Protein AF-A0A7X5IWQ4-F1 (afdb_monomer_lite)

Sequence (99 aa):
TPTECARLQGFPDWWCDGLGTENPTEEEMAFWREVFETHRKIMGTSSKPKSDSQIRKWLKDPHSDSAEYRMWGNGCALPNVYFVLCGIVYYAQFPDFLL

Radius of gyration: 19.24 Å; chains: 1; bounding box: 39×31×56 Å

Foldseek 3Di:
DLLVLCVVLPHDSCPPPPQADQDDDVVVLVVQQVVQVVVCVVVVPDPDGDDSVRSNVCRRPVDDPVVSCVVSVPDHSPVVVVVVVVVVVVCVVPVVVVD

Structure (mmCIF, N/CA/C/O backbone):
data_AF-A0A7X5IWQ4-F1
#
_entry.id   AF-A0A7X5IWQ4-F1
#
loop_
_atom_site.group_PDB
_atom_site.id
_atom_site.type_symbol
_atom_site.label_atom_id
_atom_site.label_alt_id
_atom_site.label_comp_id
_atom_site.label_asym_id
_atom_site.label_entity_id
_atom_site.label_seq_id
_atom_site.pdbx_PDB_ins_code
_atom_site.Cartn_x
_atom_site.Cartn_y
_atom_site.Cartn_z
_atom_site.occupancy
_atom_site.B_iso_or_equiv
_atom_site.auth_seq_id
_atom_site.auth_comp_id
_atom_site.auth_asym_id
_atom_site.auth_atom_id
_atom_site.pdbx_PDB_model_num
ATOM 1 N N . THR A 1 1 ? 8.582 13.517 4.750 1.00 91.06 1 THR A N 1
ATOM 2 C CA . THR A 1 1 ? 7.251 12.962 5.080 1.00 91.06 1 THR A CA 1
ATOM 3 C C . THR A 1 1 ? 7.076 11.627 4.372 1.00 91.06 1 THR A C 1
ATOM 5 O O . THR A 1 1 ? 7.833 11.364 3.438 1.00 91.06 1 THR A O 1
ATOM 8 N N . PRO A 1 2 ? 6.117 10.769 4.764 1.00 93.00 2 PRO A N 1
ATOM 9 C CA . PRO A 1 2 ? 5.852 9.526 4.034 1.00 93.00 2 PRO A CA 1
ATOM 10 C C . PRO A 1 2 ? 5.522 9.761 2.551 1.00 93.00 2 PRO A C 1
ATOM 12 O O . PRO A 1 2 ? 6.006 9.030 1.692 1.00 93.00 2 PRO A O 1
ATOM 15 N N . THR A 1 3 ? 4.817 10.851 2.235 1.00 93.06 3 THR A N 1
ATOM 16 C CA . THR A 1 3 ? 4.546 11.297 0.857 1.00 93.06 3 THR A CA 1
ATOM 17 C C . THR A 1 3 ? 5.826 11.551 0.054 1.00 93.06 3 THR A C 1
ATOM 19 O O . THR A 1 3 ? 5.926 11.166 -1.106 1.00 93.06 3 THR A O 1
ATOM 22 N N . GLU A 1 4 ? 6.844 12.171 0.655 1.00 95.88 4 GLU A N 1
ATOM 23 C CA . GLU A 1 4 ? 8.135 12.383 -0.016 1.00 95.88 4 GLU A CA 1
ATOM 24 C C . GLU A 1 4 ? 8.870 11.058 -0.268 1.00 95.88 4 GLU A C 1
ATOM 26 O O . GLU A 1 4 ? 9.481 10.897 -1.323 1.00 95.88 4 GLU A O 1
ATOM 31 N N . CYS A 1 5 ? 8.768 10.083 0.646 1.00 95.62 5 CYS A N 1
ATOM 32 C CA . CYS A 1 5 ? 9.297 8.734 0.419 1.00 95.62 5 CYS A CA 1
ATOM 33 C C . CYS A 1 5 ? 8.597 8.039 -0.758 1.00 95.62 5 CYS A C 1
ATOM 35 O O . CYS A 1 5 ? 9.280 7.449 -1.594 1.00 95.62 5 CYS A O 1
ATOM 37 N N . ALA A 1 6 ? 7.268 8.149 -0.855 1.00 95.62 6 ALA A N 1
ATOM 38 C CA . ALA A 1 6 ? 6.486 7.611 -1.967 1.00 95.62 6 ALA A CA 1
ATOM 39 C C . ALA A 1 6 ? 6.945 8.199 -3.313 1.00 95.62 6 ALA A C 1
ATOM 41 O O . ALA A 1 6 ? 7.291 7.458 -4.235 1.00 95.62 6 ALA A O 1
ATOM 42 N N . ARG A 1 7 ? 7.051 9.534 -3.388 1.00 96.56 7 ARG A N 1
ATOM 43 C CA . ARG A 1 7 ? 7.529 10.258 -4.578 1.00 96.56 7 ARG A CA 1
ATOM 44 C C . ARG A 1 7 ? 8.942 9.845 -4.984 1.00 96.56 7 ARG A C 1
ATOM 46 O O . ARG A 1 7 ? 9.187 9.611 -6.163 1.00 96.56 7 ARG A O 1
ATOM 53 N N . LEU A 1 8 ? 9.865 9.713 -4.025 1.00 96.50 8 LEU A N 1
ATOM 54 C CA . LEU A 1 8 ? 11.234 9.249 -4.297 1.00 96.50 8 LEU A CA 1
ATOM 55 C C . LEU A 1 8 ? 11.265 7.824 -4.861 1.00 96.50 8 LEU A C 1
ATOM 57 O O . LEU A 1 8 ? 12.113 7.510 -5.692 1.00 96.50 8 LEU A O 1
ATOM 61 N N . GLN A 1 9 ? 10.335 6.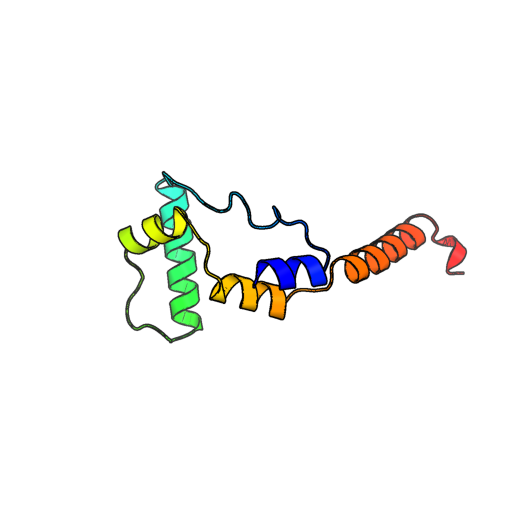969 -4.437 1.00 96.94 9 GLN A N 1
ATOM 62 C CA . GLN A 1 9 ? 10.175 5.619 -4.975 1.00 96.94 9 GLN A CA 1
ATOM 63 C C . GLN A 1 9 ? 9.359 5.578 -6.275 1.00 96.94 9 GLN A C 1
ATOM 65 O O . GLN A 1 9 ? 9.194 4.501 -6.842 1.00 96.94 9 GLN A O 1
ATOM 70 N N . GLY A 1 10 ? 8.894 6.724 -6.780 1.00 97.12 10 GLY A N 1
ATOM 71 C CA . GLY A 1 10 ? 8.166 6.856 -8.041 1.00 97.12 10 GLY A CA 1
ATOM 72 C C . GLY A 1 10 ? 6.663 6.596 -7.950 1.00 97.12 10 GLY A C 1
ATOM 73 O O . GLY A 1 10 ? 6.024 6.479 -8.992 1.00 97.12 10 GLY A O 1
ATOM 74 N N . PHE A 1 11 ? 6.090 6.506 -6.747 1.00 96.69 11 PHE A N 1
ATOM 75 C CA . PHE A 1 11 ? 4.645 6.356 -6.572 1.00 96.69 11 PHE A CA 1
ATOM 76 C C . PHE A 1 11 ? 3.916 7.700 -6.733 1.00 96.69 11 PHE A C 1
ATOM 78 O O . PHE A 1 11 ? 4.454 8.740 -6.340 1.00 96.69 11 PHE A O 1
ATOM 85 N N . PRO A 1 12 ? 2.693 7.700 -7.297 1.00 94.56 12 PRO A N 1
ATOM 86 C CA . PRO A 1 12 ? 1.862 8.895 -7.359 1.00 94.56 12 PRO A CA 1
ATOM 87 C C . PRO A 1 12 ? 1.355 9.295 -5.967 1.00 94.56 12 PRO A C 1
ATOM 89 O O . PRO A 1 12 ? 1.162 8.444 -5.102 1.00 94.56 12 PRO A O 1
ATOM 92 N N . ASP A 1 13 ? 1.069 10.584 -5.778 1.00 92.75 13 ASP A N 1
ATOM 93 C CA . ASP A 1 13 ? 0.596 11.121 -4.491 1.00 92.75 13 ASP A CA 1
ATOM 94 C C . ASP A 1 13 ? -0.691 10.451 -3.995 1.00 92.75 13 ASP A C 1
ATOM 96 O O . ASP A 1 13 ? -0.850 10.252 -2.797 1.00 92.75 13 ASP A O 1
ATOM 100 N N . TRP A 1 14 ? -1.567 10.054 -4.920 1.00 92.56 14 TRP A N 1
ATOM 101 C CA . TRP A 1 14 ? -2.849 9.419 -4.620 1.00 92.56 14 TRP A CA 1
ATOM 102 C C . TRP A 1 14 ? -2.755 7.911 -4.363 1.00 92.56 14 TRP A C 1
ATOM 104 O O . TRP A 1 14 ? -3.780 7.256 -4.200 1.00 92.56 14 TRP A O 1
ATOM 114 N N . TRP A 1 15 ? -1.553 7.320 -4.354 1.00 92.12 15 TRP A N 1
ATOM 115 C CA . TRP A 1 15 ? -1.392 5.864 -4.253 1.00 92.12 15 TRP A CA 1
ATOM 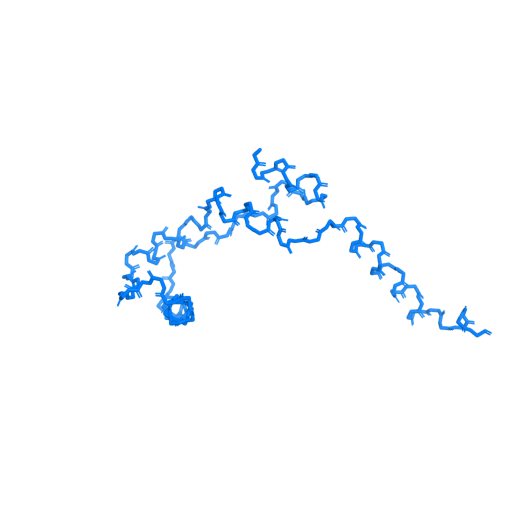116 C C . TRP A 1 15 ? -2.071 5.260 -3.020 1.00 92.12 15 TRP A C 1
ATOM 118 O O . TRP A 1 15 ? -2.629 4.167 -3.095 1.00 92.12 15 TRP A O 1
ATOM 128 N N . CYS A 1 16 ? -2.020 5.967 -1.893 1.00 90.56 16 CYS A N 1
ATOM 129 C CA . CYS A 1 16 ? -2.660 5.535 -0.658 1.00 90.56 16 CYS A CA 1
ATOM 130 C C . CYS A 1 16 ? -4.029 6.190 -0.436 1.00 90.56 16 CYS A C 1
ATOM 132 O O . CYS A 1 16 ? -4.583 6.037 0.642 1.00 90.56 16 CYS A O 1
ATOM 134 N N . ASP A 1 17 ? -4.589 6.920 -1.397 1.00 90.88 17 ASP A N 1
ATOM 135 C CA . ASP A 1 17 ? -5.883 7.569 -1.199 1.00 90.88 17 ASP A CA 1
ATOM 136 C C . ASP A 1 17 ? -7.027 6.546 -1.221 1.00 90.88 17 ASP A C 1
ATOM 138 O O . ASP A 1 17 ? -6.978 5.521 -1.901 1.00 90.88 17 ASP A O 1
ATOM 142 N N . GLY A 1 18 ? -8.105 6.841 -0.489 1.00 91.75 18 GLY A N 1
ATOM 143 C CA . GLY A 1 18 ? -9.341 6.055 -0.558 1.00 91.75 18 GLY A CA 1
ATOM 144 C C . GLY A 1 18 ? -9.277 4.676 0.107 1.00 91.75 18 GLY A C 1
ATOM 145 O O . GLY A 1 18 ? -10.127 3.836 -0.170 1.00 91.75 18 GLY A O 1
ATOM 146 N N . LEU A 1 19 ? -8.314 4.436 1.005 1.00 92.75 19 LEU A N 1
ATOM 147 C CA . LEU A 1 19 ? -8.222 3.179 1.762 1.00 92.75 19 LEU A CA 1
ATOM 148 C C . LEU A 1 19 ? -9.333 3.015 2.818 1.00 92.75 19 LEU A C 1
ATOM 150 O O . LEU A 1 19 ? -9.564 1.911 3.309 1.00 92.75 19 LEU A O 1
ATOM 154 N N . GLY A 1 20 ? -9.997 4.109 3.202 1.00 95.00 20 GLY A N 1
ATOM 155 C CA . GLY A 1 20 ? -11.008 4.120 4.257 1.00 95.00 20 GLY A CA 1
ATOM 156 C C . GLY A 1 20 ? -12.362 3.528 3.852 1.00 95.00 20 GLY A C 1
ATOM 157 O O . GLY A 1 20 ? -12.845 3.711 2.741 1.00 95.00 20 GLY A O 1
ATOM 158 N N . THR A 1 21 ? -13.016 2.860 4.800 1.00 96.19 21 THR A N 1
ATOM 159 C CA . THR A 1 21 ? -14.390 2.347 4.732 1.00 96.19 21 THR A CA 1
ATOM 160 C C . THR A 1 21 ? -15.200 2.946 5.885 1.00 96.19 21 THR A C 1
ATOM 162 O O . THR A 1 21 ? -15.021 2.568 7.043 1.00 96.19 21 THR A O 1
ATOM 165 N N . GLU A 1 22 ? -16.087 3.904 5.593 1.00 94.12 22 GLU A N 1
ATOM 166 C CA . GLU A 1 22 ? -16.822 4.638 6.639 1.00 94.12 22 GLU A CA 1
ATOM 167 C C . GLU A 1 22 ? -17.877 3.778 7.353 1.00 94.12 22 GLU A C 1
ATOM 169 O O . GLU A 1 22 ? -17.997 3.839 8.577 1.00 94.12 22 GLU A O 1
ATOM 174 N N . ASN A 1 23 ? -18.610 2.952 6.601 1.00 95.25 23 ASN A N 1
ATOM 175 C CA . ASN A 1 23 ? -19.691 2.110 7.114 1.00 95.25 23 ASN A CA 1
ATOM 176 C C . ASN A 1 23 ? -19.451 0.641 6.733 1.00 95.25 23 ASN A C 1
ATOM 178 O O . ASN A 1 23 ? -20.132 0.135 5.842 1.00 95.25 23 ASN A O 1
ATOM 182 N N . PRO A 1 24 ? -18.480 -0.042 7.371 1.00 96.62 24 PRO A N 1
ATOM 183 C CA . PRO A 1 24 ? -18.180 -1.426 7.040 1.00 96.62 24 PRO A CA 1
ATOM 184 C C . PRO A 1 24 ? -19.358 -2.332 7.406 1.00 96.62 24 PRO A C 1
ATOM 186 O O . PRO A 1 24 ? -19.936 -2.226 8.499 1.00 96.62 24 PRO A O 1
ATOM 189 N N . THR A 1 25 ? -19.679 -3.230 6.484 1.00 97.75 25 THR A N 1
ATOM 190 C CA . THR A 1 25 ? -20.633 -4.326 6.646 1.00 97.75 25 THR A CA 1
ATOM 191 C C . THR A 1 25 ? -20.181 -5.288 7.746 1.00 97.75 25 THR A C 1
ATOM 193 O O . THR A 1 25 ? -19.016 -5.315 8.151 1.00 97.75 25 THR A O 1
ATOM 196 N N . GLU A 1 26 ? -21.095 -6.125 8.240 1.00 97.56 26 GLU A N 1
ATOM 197 C CA . GLU A 1 26 ? -20.721 -7.148 9.226 1.00 97.56 26 GLU A CA 1
ATOM 198 C C . GLU A 1 26 ? -19.759 -8.201 8.657 1.00 97.56 26 GLU A C 1
ATOM 200 O O . GLU A 1 26 ? -18.929 -8.728 9.400 1.00 97.56 26 GLU A O 1
ATOM 205 N N . GLU A 1 27 ? -19.812 -8.458 7.349 1.00 97.88 27 GLU A N 1
ATOM 206 C CA . GLU A 1 27 ? -18.881 -9.349 6.648 1.00 97.88 27 GLU A CA 1
ATOM 207 C C . GLU A 1 27 ? -17.460 -8.766 6.635 1.00 97.88 27 GLU A C 1
ATOM 209 O O . GLU A 1 27 ? -16.510 -9.439 7.039 1.00 97.88 27 GLU A O 1
ATOM 214 N N . GLU A 1 28 ? -17.306 -7.484 6.288 1.00 97.19 28 GLU A N 1
ATOM 215 C CA . GLU A 1 28 ? -16.016 -6.783 6.364 1.00 97.19 28 GLU A CA 1
ATOM 216 C C . GLU A 1 28 ? -15.498 -6.718 7.806 1.00 97.19 28 GLU A C 1
ATOM 218 O O . GLU A 1 28 ? -14.312 -6.931 8.065 1.00 97.19 28 GLU A O 1
ATOM 223 N N . MET A 1 29 ? -16.385 -6.481 8.776 1.00 98.19 29 MET A N 1
ATOM 224 C CA . MET A 1 29 ? -16.021 -6.494 10.194 1.00 98.19 29 MET A CA 1
ATOM 225 C C . MET A 1 29 ? -15.558 -7.878 10.665 1.00 98.19 29 MET A C 1
ATOM 227 O O . MET A 1 29 ? -14.631 -7.969 11.474 1.00 98.19 29 MET A O 1
ATOM 231 N N . ALA A 1 30 ? -16.179 -8.960 10.188 1.00 98.12 30 ALA A N 1
ATOM 232 C CA . ALA A 1 30 ? -15.747 -10.325 10.476 1.00 98.12 30 ALA A CA 1
ATOM 233 C C . ALA A 1 30 ? -14.352 -10.605 9.896 1.00 98.12 30 ALA A C 1
ATOM 235 O O . ALA A 1 30 ? -13.480 -11.069 10.635 1.00 98.12 30 ALA A O 1
ATOM 236 N N . PHE A 1 31 ? -14.117 -10.225 8.637 1.00 98.25 31 PHE A N 1
ATOM 237 C CA . PHE A 1 31 ? -12.809 -10.335 7.991 1.00 98.25 31 PHE A CA 1
ATOM 238 C C . PHE A 1 31 ? -11.720 -9.596 8.783 1.00 98.25 31 PHE A C 1
ATOM 240 O O . PHE A 1 31 ? -10.706 -10.181 9.167 1.00 98.25 31 PHE A O 1
ATOM 247 N N . TRP A 1 32 ? -11.942 -8.322 9.119 1.00 97.75 32 TRP A N 1
ATOM 248 C CA . TRP A 1 32 ? -10.937 -7.530 9.831 1.00 97.75 32 TRP A CA 1
ATOM 249 C C . TRP A 1 32 ? -10.699 -7.996 11.270 1.00 97.75 32 TRP A C 1
ATOM 251 O O . TRP A 1 32 ? -9.566 -7.915 11.753 1.00 97.75 32 TRP A O 1
ATOM 261 N N . ARG A 1 33 ? -11.717 -8.537 11.955 1.00 97.88 33 ARG A N 1
ATOM 262 C CA . ARG A 1 33 ? -11.526 -9.204 13.254 1.00 97.88 33 ARG A CA 1
ATOM 263 C C . ARG A 1 33 ? -10.540 -10.362 13.145 1.00 97.88 33 ARG A C 1
ATOM 265 O O . ARG A 1 33 ? -9.624 -10.447 13.963 1.00 97.88 33 ARG A O 1
ATOM 272 N N . GLU A 1 34 ? -10.701 -11.217 12.140 1.00 98.12 34 GLU A N 1
ATOM 273 C CA . GLU A 1 34 ? -9.810 -12.356 11.915 1.00 98.12 34 GLU A CA 1
ATOM 274 C C . GLU A 1 34 ? -8.387 -11.908 11.564 1.00 98.12 34 GLU A C 1
ATOM 276 O O . GLU A 1 34 ? -7.422 -12.412 12.146 1.00 98.12 34 GLU A O 1
ATOM 281 N N . VAL A 1 35 ? -8.244 -10.917 10.679 1.00 97.44 35 VAL A N 1
ATOM 282 C CA . VAL A 1 35 ? -6.941 -10.354 10.290 1.00 97.44 35 VAL A CA 1
ATOM 283 C C . VAL A 1 35 ? -6.189 -9.819 11.511 1.00 97.44 35 VAL A C 1
ATOM 285 O O . VAL A 1 35 ? -5.032 -10.185 11.743 1.00 97.44 35 VAL A O 1
ATOM 288 N N . PHE A 1 36 ? -6.836 -8.988 12.336 1.00 96.75 36 PHE A N 1
ATOM 289 C CA . PHE A 1 36 ? -6.191 -8.419 13.520 1.00 96.75 36 PHE A CA 1
ATOM 290 C C . PHE A 1 36 ? -5.890 -9.465 14.593 1.00 96.75 36 PHE A C 1
ATOM 292 O O . PHE A 1 36 ? -4.854 -9.367 15.256 1.00 96.75 36 PHE A O 1
ATOM 299 N N . GLU A 1 37 ? -6.753 -10.464 14.767 1.00 97.12 37 GLU A N 1
ATOM 300 C CA . GLU A 1 37 ? -6.512 -11.548 15.718 1.00 97.12 37 GLU A CA 1
ATOM 301 C C . GLU A 1 37 ? -5.354 -12.449 15.271 1.00 97.12 37 GLU A C 1
ATOM 303 O O . GLU A 1 37 ? -4.499 -12.809 16.083 1.00 97.12 37 GLU A O 1
ATOM 308 N N . THR A 1 38 ? -5.268 -12.755 13.977 1.00 97.44 38 THR A N 1
ATOM 309 C CA . THR A 1 38 ? -4.153 -13.508 13.389 1.00 97.44 38 THR A CA 1
ATOM 310 C C . THR A 1 38 ? -2.840 -12.752 13.562 1.00 97.44 38 THR A C 1
ATOM 312 O O . THR A 1 38 ? -1.876 -13.300 14.099 1.00 97.44 38 THR A O 1
ATOM 315 N N . HIS A 1 39 ? -2.816 -11.462 13.213 1.00 94.94 39 HIS A N 1
ATOM 316 C CA . HIS A 1 39 ? -1.649 -10.608 13.426 1.00 94.94 39 HIS A CA 1
ATOM 317 C C . HIS A 1 39 ? -1.233 -10.563 14.904 1.00 94.94 39 HIS A C 1
ATOM 319 O O . HIS A 1 39 ? -0.052 -10.703 15.216 1.00 94.94 39 HIS A O 1
ATOM 325 N N . ARG A 1 40 ? -2.191 -10.428 15.834 1.00 95.75 40 ARG A N 1
ATOM 326 C CA . ARG A 1 40 ? -1.920 -10.419 17.280 1.00 95.75 40 ARG A CA 1
ATOM 327 C C . ARG A 1 40 ? -1.265 -11.717 17.751 1.00 95.75 40 ARG A C 1
ATOM 329 O O . ARG A 1 40 ? -0.299 -11.652 18.510 1.00 95.75 40 ARG A O 1
ATOM 336 N N . LYS A 1 41 ? -1.777 -12.873 17.314 1.00 95.81 41 LYS A N 1
ATOM 337 C CA . LYS A 1 41 ? -1.228 -14.193 17.667 1.00 95.81 41 LYS A CA 1
ATOM 338 C C . LYS A 1 41 ? 0.194 -14.385 17.137 1.00 95.81 41 LYS A C 1
ATOM 340 O O . LYS A 1 41 ? 1.020 -14.927 17.860 1.00 95.81 41 LYS A O 1
ATOM 345 N N . ILE A 1 42 ? 0.476 -13.923 15.917 1.00 96.31 42 ILE A N 1
ATOM 346 C CA . ILE A 1 42 ? 1.803 -14.036 15.290 1.00 96.31 42 ILE A CA 1
ATOM 347 C C . ILE A 1 42 ? 2.810 -13.095 15.954 1.00 96.31 42 ILE A C 1
ATOM 349 O O . ILE A 1 42 ? 3.905 -13.516 16.312 1.00 96.31 42 ILE A O 1
ATOM 353 N N . MET A 1 43 ? 2.449 -11.821 16.127 1.00 94.06 43 MET A N 1
ATOM 354 C CA . MET A 1 43 ? 3.370 -10.821 16.669 1.00 94.06 43 MET A CA 1
ATOM 355 C C . MET A 1 43 ? 3.589 -10.975 18.177 1.00 94.06 43 MET A C 1
ATOM 357 O O . MET A 1 43 ? 4.622 -10.550 18.686 1.00 94.06 43 MET A O 1
ATOM 361 N N . GLY A 1 44 ? 2.610 -11.518 18.909 1.00 91.31 44 GLY A N 1
ATOM 362 C CA . GLY A 1 44 ? 2.694 -11.726 20.359 1.00 91.31 44 GLY A CA 1
ATOM 363 C C . GLY A 1 44 ? 2.746 -10.436 21.191 1.00 91.31 44 GLY A C 1
ATOM 364 O O . GLY A 1 44 ? 2.989 -10.489 22.392 1.00 91.31 44 GLY A O 1
ATOM 365 N N . THR A 1 45 ? 2.514 -9.270 20.582 1.00 84.00 45 THR A N 1
ATOM 366 C CA . THR A 1 45 ? 2.714 -7.950 21.209 1.00 84.00 45 THR A CA 1
ATOM 367 C C . THR A 1 45 ? 1.531 -7.456 22.041 1.00 84.00 45 THR A C 1
ATOM 369 O O . THR A 1 45 ? 1.674 -6.491 22.788 1.00 84.00 45 THR A O 1
ATOM 372 N N . SER A 1 46 ? 0.356 -8.088 21.936 1.00 89.12 46 SER A N 1
ATOM 373 C CA . SER A 1 46 ? -0.836 -7.718 22.709 1.00 89.12 46 SER A CA 1
ATOM 374 C C . SER A 1 46 ? -1.534 -8.937 23.301 1.00 89.12 46 SER A C 1
ATOM 376 O O . SER A 1 46 ? -1.827 -9.921 22.615 1.00 89.12 46 SER A O 1
ATOM 378 N N . SER A 1 47 ? -1.894 -8.826 24.578 1.00 89.25 47 SER A N 1
ATOM 379 C CA . SER A 1 47 ? -2.647 -9.847 25.308 1.00 89.25 47 SER A CA 1
ATOM 380 C C . SER A 1 47 ? -4.141 -9.863 24.974 1.00 89.25 47 SER A C 1
ATOM 382 O O . SER A 1 47 ? -4.797 -10.869 25.232 1.00 89.25 47 SER A O 1
ATOM 384 N N . LYS A 1 48 ? -4.687 -8.788 24.385 1.00 94.75 48 LYS A N 1
ATOM 385 C CA . LYS A 1 48 ? -6.125 -8.652 24.100 1.00 94.75 48 LYS A CA 1
ATOM 386 C C . LYS A 1 48 ? -6.411 -8.378 22.618 1.00 94.75 48 LYS A C 1
ATOM 388 O O . LYS A 1 48 ? -5.650 -7.626 21.996 1.00 94.75 48 LYS A O 1
ATOM 393 N N . PRO A 1 49 ? -7.498 -8.951 22.063 1.00 95.06 49 PRO A N 1
ATOM 394 C CA . PRO A 1 49 ? -7.963 -8.632 20.716 1.00 95.06 49 PRO A CA 1
ATOM 395 C C . PRO A 1 49 ? -8.424 -7.172 20.626 1.00 95.06 49 PRO A C 1
ATOM 397 O O . PRO A 1 49 ? -8.798 -6.563 21.632 1.00 95.06 49 PRO A O 1
ATOM 400 N N . LYS A 1 50 ? -8.410 -6.613 19.412 1.00 96.44 50 LYS A N 1
ATOM 401 C CA . LYS A 1 50 ? -9.022 -5.304 19.149 1.00 96.44 50 LYS A CA 1
ATOM 402 C C . LYS A 1 50 ? -10.541 -5.402 19.289 1.00 96.44 50 LYS A C 1
ATOM 404 O O . LYS A 1 50 ? -11.138 -6.379 18.848 1.00 96.44 50 LYS A O 1
ATOM 409 N N . SER A 1 51 ? -11.159 -4.376 19.868 1.00 97.06 51 SER A N 1
ATOM 410 C CA . SER A 1 51 ? -12.618 -4.250 19.897 1.00 97.06 51 SER A CA 1
ATOM 411 C C . SER A 1 51 ? -13.168 -3.793 18.545 1.00 97.06 51 SER A C 1
ATOM 413 O O . SER A 1 51 ? -12.483 -3.113 17.779 1.00 97.06 51 SER A O 1
ATOM 415 N N . ASP A 1 52 ? -14.448 -4.059 18.294 1.00 96.94 52 ASP A N 1
ATOM 416 C CA . ASP A 1 52 ? -15.153 -3.584 17.097 1.00 96.94 52 ASP A CA 1
ATOM 417 C C . ASP A 1 52 ? -15.047 -2.073 16.902 1.00 96.94 52 ASP A C 1
ATOM 419 O O . ASP A 1 52 ? -14.837 -1.600 15.792 1.00 96.94 52 ASP A O 1
ATOM 423 N N . SER A 1 53 ? -15.144 -1.299 17.984 1.00 96.69 53 SER A N 1
ATOM 424 C CA . SER A 1 53 ? -15.001 0.158 17.931 1.00 96.69 53 SER A CA 1
ATOM 425 C C . SER A 1 53 ? -13.608 0.596 17.471 1.00 96.69 53 SER A C 1
ATOM 427 O O . SER A 1 53 ? -13.485 1.558 16.716 1.00 96.69 53 SER A O 1
ATOM 429 N N . GLN A 1 54 ? -12.555 -0.118 17.884 1.00 96.19 54 GLN A N 1
ATOM 430 C CA . GLN A 1 54 ? -11.189 0.141 17.427 1.00 96.19 54 GLN A CA 1
ATOM 431 C C . GLN A 1 54 ? -11.017 -0.228 15.954 1.00 96.19 54 GLN A C 1
ATOM 433 O O . GLN A 1 54 ? -10.336 0.498 15.233 1.00 96.19 54 GLN A O 1
ATOM 438 N N . ILE A 1 55 ? -11.627 -1.333 15.518 1.00 97.31 55 ILE A N 1
ATOM 439 C CA . ILE A 1 55 ? -11.590 -1.783 14.124 1.00 97.31 55 ILE A CA 1
ATOM 440 C C . ILE A 1 55 ? -12.339 -0.789 13.234 1.00 97.31 55 ILE A C 1
ATOM 442 O O . ILE A 1 55 ? -11.744 -0.287 12.292 1.00 97.31 55 ILE A O 1
ATOM 446 N N . ARG A 1 56 ? -13.578 -0.401 13.570 1.00 97.06 56 ARG A N 1
ATOM 447 C CA . ARG A 1 56 ? -14.347 0.608 12.815 1.00 97.06 56 ARG A CA 1
ATOM 448 C C . ARG A 1 56 ? -13.619 1.946 12.734 1.00 97.06 56 ARG A C 1
ATOM 450 O O . ARG A 1 56 ? -13.572 2.556 11.673 1.00 97.06 56 ARG A O 1
ATOM 457 N N . LYS A 1 57 ? -13.010 2.391 13.840 1.00 95.88 57 LYS A N 1
ATOM 458 C CA . LYS A 1 57 ? -12.207 3.620 13.847 1.00 95.88 57 LYS A CA 1
ATOM 459 C C . LYS A 1 57 ? -11.018 3.524 12.892 1.00 95.88 57 LYS A C 1
ATOM 461 O O . LYS A 1 57 ? -10.752 4.485 12.186 1.00 95.88 57 LYS A O 1
ATOM 466 N N . TRP A 1 58 ? -10.310 2.394 12.895 1.00 96.44 58 TRP A N 1
ATOM 467 C CA . TRP A 1 58 ? -9.189 2.172 11.984 1.00 96.44 58 TRP A CA 1
ATOM 468 C C . TRP A 1 58 ? -9.659 2.079 10.529 1.00 96.44 58 TRP A C 1
ATOM 470 O O . TRP A 1 58 ? -9.047 2.690 9.672 1.00 96.44 58 TRP A O 1
ATOM 480 N N . LEU A 1 59 ? -10.774 1.397 10.258 1.00 96.50 59 LEU A N 1
ATOM 481 C CA . LEU A 1 59 ? -11.327 1.283 8.908 1.00 96.50 59 LEU A CA 1
ATOM 482 C C . LEU A 1 59 ? -11.766 2.622 8.336 1.00 96.50 59 LEU A C 1
ATOM 484 O O . LEU A 1 59 ? -11.609 2.825 7.144 1.00 96.50 59 LEU A O 1
ATOM 488 N N . LYS A 1 60 ? -12.269 3.549 9.155 1.00 95.62 60 LYS A N 1
ATOM 489 C CA . LYS A 1 60 ? -12.671 4.874 8.671 1.00 95.62 60 LYS A CA 1
ATOM 490 C C . LYS A 1 60 ? -11.506 5.656 8.052 1.00 95.62 60 LYS A C 1
ATOM 492 O O . LYS A 1 60 ? -11.714 6.370 7.078 1.00 95.62 60 LYS A O 1
ATOM 497 N N . ASP A 1 61 ? -10.317 5.530 8.632 1.00 92.88 61 ASP A N 1
ATOM 498 C CA . ASP A 1 61 ? -9.105 6.221 8.194 1.00 92.88 61 ASP A CA 1
ATOM 499 C C . ASP A 1 61 ? -7.873 5.356 8.525 1.00 92.88 61 ASP A C 1
ATOM 501 O O . ASP A 1 61 ? -7.247 5.529 9.578 1.00 92.88 61 ASP A O 1
ATOM 505 N N . PRO A 1 62 ? -7.550 4.356 7.683 1.00 91.44 62 PRO A N 1
ATOM 506 C CA . PRO A 1 62 ? -6.506 3.373 7.964 1.00 91.44 62 PRO A CA 1
ATOM 507 C C . PRO A 1 62 ? -5.092 3.914 7.702 1.00 91.44 62 PRO A C 1
ATOM 509 O O . PRO A 1 62 ? -4.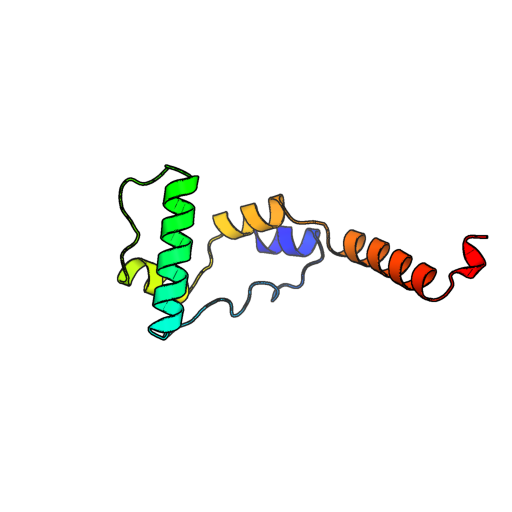172 3.145 7.417 1.00 91.44 62 PRO A O 1
ATOM 512 N N . HIS A 1 63 ? -4.891 5.225 7.848 1.00 86.50 63 HIS A N 1
ATOM 513 C CA . HIS A 1 63 ? -3.608 5.890 7.672 1.00 86.50 63 HIS A CA 1
ATOM 514 C C . HIS A 1 63 ? -2.863 6.123 8.982 1.00 86.50 63 HIS A C 1
ATOM 516 O O . HIS A 1 63 ? -3.418 6.424 10.039 1.00 86.50 63 HIS A O 1
ATOM 522 N N . SER A 1 64 ? -1.539 6.022 8.896 1.00 91.12 64 SER A N 1
ATOM 523 C CA . SER A 1 64 ? -0.631 6.681 9.832 1.00 91.12 64 SER A CA 1
ATOM 524 C C . SER A 1 64 ? 0.735 6.822 9.180 1.00 91.12 64 SER A C 1
ATOM 526 O O . SER A 1 64 ? 1.183 5.892 8.505 1.00 91.12 64 SER A O 1
ATOM 528 N N . ASP A 1 65 ? 1.456 7.899 9.492 1.00 92.75 65 ASP A N 1
ATOM 529 C CA . ASP A 1 65 ? 2.831 8.089 9.020 1.00 92.75 65 ASP A CA 1
ATOM 530 C C . ASP A 1 65 ? 3.711 6.863 9.294 1.00 92.75 65 ASP A C 1
ATOM 532 O O . ASP A 1 65 ? 4.487 6.428 8.449 1.00 92.75 65 ASP A O 1
ATOM 536 N N . SER A 1 66 ? 3.558 6.250 10.473 1.00 93.31 66 SER A N 1
ATOM 537 C CA . SER A 1 66 ? 4.332 5.066 10.865 1.00 93.31 66 SER A CA 1
ATOM 538 C C . SER A 1 66 ? 4.032 3.819 10.025 1.00 93.31 66 SER A C 1
ATOM 540 O O . SER A 1 66 ? 4.891 2.942 9.897 1.00 93.31 66 SER A O 1
ATOM 542 N N . ALA A 1 67 ? 2.805 3.690 9.517 1.00 91.88 67 ALA A N 1
ATOM 543 C CA . ALA A 1 67 ? 2.408 2.587 8.652 1.00 91.88 67 ALA A CA 1
ATOM 544 C C . ALA A 1 67 ? 2.953 2.819 7.243 1.00 91.88 67 ALA A C 1
ATOM 546 O O . ALA A 1 67 ? 3.563 1.917 6.676 1.00 91.88 67 ALA A O 1
ATOM 547 N N . GLU A 1 68 ? 2.836 4.045 6.735 1.00 93.00 68 GLU A N 1
ATOM 548 C CA . GLU A 1 68 ? 3.359 4.413 5.423 1.00 93.00 68 GLU A CA 1
ATOM 549 C C . GLU A 1 68 ? 4.884 4.321 5.362 1.00 93.00 68 GLU A C 1
ATOM 551 O O . GLU A 1 68 ? 5.413 3.690 4.456 1.00 93.00 68 GLU A O 1
ATOM 556 N N . TYR A 1 69 ? 5.615 4.828 6.360 1.00 94.94 69 TYR A N 1
ATOM 557 C CA . TYR A 1 69 ? 7.072 4.655 6.406 1.00 94.94 69 TYR A CA 1
ATOM 558 C C . TYR A 1 69 ? 7.486 3.182 6.401 1.00 94.94 69 TYR A C 1
ATOM 560 O O . TYR A 1 69 ? 8.459 2.823 5.740 1.00 94.94 69 TYR A O 1
ATOM 568 N N . ARG A 1 70 ? 6.755 2.311 7.111 1.00 93.88 70 ARG A N 1
ATOM 569 C CA . ARG A 1 70 ? 7.011 0.864 7.076 1.00 93.88 70 ARG A CA 1
ATOM 570 C C . ARG A 1 70 ? 6.707 0.271 5.707 1.00 93.88 70 ARG A C 1
ATOM 572 O O . ARG A 1 70 ? 7.486 -0.550 5.236 1.00 93.88 70 ARG A O 1
ATOM 579 N N . MET A 1 71 ? 5.612 0.679 5.076 1.00 93.75 71 MET A N 1
ATOM 580 C CA . MET A 1 71 ? 5.252 0.235 3.734 1.00 93.75 71 MET A CA 1
ATOM 581 C C . MET A 1 71 ? 6.325 0.640 2.717 1.00 93.75 71 MET A C 1
ATOM 583 O O . MET A 1 71 ? 6.873 -0.222 2.039 1.00 93.75 71 MET A O 1
ATOM 587 N N . TRP A 1 72 ? 6.705 1.919 2.684 1.00 94.31 72 TRP A N 1
ATOM 588 C CA . TRP A 1 72 ? 7.742 2.437 1.793 1.00 94.31 72 TRP A CA 1
ATOM 589 C C . TRP A 1 72 ? 9.120 1.844 2.091 1.00 94.31 72 TRP A C 1
ATOM 591 O O . TRP A 1 72 ? 9.860 1.531 1.168 1.00 94.31 72 TRP A O 1
ATOM 601 N N . GLY A 1 73 ? 9.472 1.629 3.360 1.00 94.31 73 GLY A N 1
ATOM 602 C CA . GLY A 1 73 ? 10.751 1.021 3.738 1.00 94.31 73 GLY A CA 1
ATOM 603 C C . GLY A 1 73 ? 10.906 -0.446 3.317 1.00 94.31 73 GLY A C 1
ATOM 604 O O . GLY A 1 73 ? 12.033 -0.907 3.171 1.00 94.31 73 GLY A O 1
ATOM 605 N N . ASN A 1 74 ? 9.798 -1.166 3.111 1.00 95.62 74 ASN A N 1
ATOM 606 C CA . ASN A 1 74 ? 9.790 -2.555 2.630 1.00 95.62 74 ASN A CA 1
ATOM 607 C C . ASN A 1 74 ? 9.397 -2.681 1.145 1.00 95.62 74 ASN A C 1
ATOM 609 O O . ASN A 1 74 ? 9.401 -3.785 0.603 1.00 95.62 74 ASN A O 1
ATOM 613 N N . GLY A 1 75 ? 9.020 -1.574 0.500 1.00 92.50 75 GLY A N 1
ATOM 614 C CA . GLY A 1 75 ? 8.615 -1.531 -0.901 1.00 92.50 75 GLY A CA 1
ATOM 615 C C . GLY A 1 75 ? 9.797 -1.531 -1.871 1.00 92.50 75 GLY A C 1
ATOM 616 O O . GLY A 1 75 ? 10.961 -1.404 -1.490 1.00 92.50 75 GLY A O 1
ATOM 617 N N . CYS A 1 76 ? 9.491 -1.665 -3.161 1.00 95.38 76 CYS A N 1
ATOM 618 C CA . CYS A 1 76 ? 10.462 -1.485 -4.237 1.00 95.38 76 CYS A CA 1
ATOM 619 C C . CYS A 1 76 ? 10.316 -0.097 -4.865 1.00 95.38 76 CYS A C 1
ATOM 621 O O . CYS A 1 76 ? 9.212 0.434 -4.957 1.00 95.38 76 CYS A O 1
ATOM 623 N N . ALA A 1 77 ? 11.413 0.438 -5.404 1.00 96.69 77 ALA A N 1
ATOM 624 C CA . ALA A 1 77 ? 11.339 1.597 -6.287 1.00 96.69 77 ALA A CA 1
ATOM 625 C C . ALA A 1 77 ? 10.559 1.225 -7.562 1.00 96.69 77 ALA A C 1
ATOM 627 O O . ALA A 1 77 ? 11.002 0.373 -8.341 1.00 96.69 77 ALA A O 1
ATOM 628 N N . LEU A 1 78 ? 9.413 1.872 -7.777 1.00 97.06 78 LEU A N 1
ATOM 629 C CA . LEU A 1 78 ? 8.491 1.596 -8.877 1.00 97.06 78 LEU A CA 1
ATOM 630 C C . LEU A 1 78 ? 9.157 1.668 -10.267 1.00 97.06 78 LEU A C 1
ATOM 632 O O . LEU A 1 78 ? 8.892 0.776 -11.075 1.00 97.06 78 LEU A O 1
ATOM 636 N N . PRO A 1 79 ? 10.078 2.615 -10.557 1.00 97.88 79 PRO A N 1
ATOM 637 C CA . PRO A 1 79 ? 10.775 2.651 -11.845 1.00 97.88 79 PRO A CA 1
ATOM 638 C C . PRO A 1 79 ? 11.587 1.385 -12.140 1.00 97.88 79 PRO A C 1
ATOM 640 O O . PRO A 1 79 ? 11.621 0.924 -13.280 1.00 97.88 79 PRO A O 1
ATOM 643 N N . ASN A 1 80 ? 12.202 0.783 -11.118 1.00 98.00 80 ASN A N 1
ATOM 644 C CA . ASN A 1 80 ? 12.996 -0.434 -11.289 1.00 98.00 80 ASN A CA 1
ATOM 645 C C . ASN A 1 80 ? 12.097 -1.640 -11.566 1.00 98.00 80 ASN A C 1
ATOM 647 O O . ASN A 1 80 ? 12.403 -2.451 -12.438 1.00 98.00 80 ASN A O 1
ATOM 651 N N . VAL A 1 81 ? 10.973 -1.738 -10.847 1.00 97.88 81 VAL A N 1
ATOM 652 C CA . VAL A 1 81 ? 9.966 -2.781 -11.082 1.00 97.88 81 VAL A CA 1
ATOM 653 C C . VAL A 1 81 ? 9.432 -2.671 -12.508 1.00 97.88 81 VAL A C 1
ATOM 655 O O . VAL A 1 81 ? 9.425 -3.663 -13.232 1.00 97.88 81 VAL A O 1
ATOM 658 N N . TYR A 1 82 ? 9.054 -1.464 -12.937 1.00 97.81 82 TYR A N 1
ATOM 659 C CA . TYR A 1 82 ? 8.574 -1.211 -14.293 1.00 97.81 82 TYR A CA 1
ATOM 660 C C . TYR A 1 82 ? 9.603 -1.631 -15.349 1.00 97.81 82 TYR A C 1
ATOM 662 O O . TYR A 1 82 ? 9.270 -2.384 -16.260 1.00 97.81 82 TYR A O 1
ATOM 670 N N . PHE A 1 83 ? 10.867 -1.225 -15.192 1.00 98.06 83 PHE A N 1
ATOM 671 C CA . PHE A 1 83 ? 11.945 -1.600 -16.107 1.00 98.06 83 PHE A CA 1
ATOM 672 C C . PHE A 1 83 ? 12.099 -3.124 -16.248 1.00 98.06 83 PHE A C 1
ATOM 674 O O . PHE A 1 83 ? 12.133 -3.641 -17.366 1.00 98.06 83 PHE A O 1
ATOM 681 N N . VAL A 1 84 ? 12.141 -3.856 -15.127 1.00 98.19 84 VAL A N 1
ATOM 682 C CA . VAL A 1 84 ? 12.277 -5.322 -15.139 1.00 98.19 84 VAL A CA 1
ATOM 683 C C . VAL A 1 84 ? 11.060 -5.984 -15.784 1.00 98.19 84 VAL A C 1
ATOM 685 O O . VAL A 1 84 ? 11.222 -6.867 -16.626 1.00 98.19 84 VAL A O 1
ATOM 688 N N . LEU A 1 85 ? 9.846 -5.546 -15.438 1.00 98.25 85 LEU A N 1
ATOM 689 C CA . LEU A 1 85 ? 8.618 -6.096 -16.012 1.00 98.25 85 LEU A CA 1
ATOM 690 C C . LEU A 1 85 ? 8.524 -5.839 -17.521 1.00 98.25 85 LEU A C 1
ATOM 692 O O . LEU A 1 85 ? 8.140 -6.746 -18.256 1.00 98.25 85 LEU A O 1
ATOM 696 N N . CYS A 1 86 ? 8.931 -4.662 -18.007 1.00 97.69 86 CYS A N 1
ATOM 697 C CA . CYS A 1 86 ? 9.019 -4.392 -19.443 1.00 97.69 86 CYS A CA 1
ATOM 698 C C . CYS A 1 86 ? 9.982 -5.355 -20.147 1.00 97.69 86 CYS A C 1
ATOM 700 O O . CYS A 1 86 ? 9.652 -5.866 -21.214 1.00 97.69 86 CYS A O 1
ATOM 702 N N . GLY A 1 87 ? 11.139 -5.641 -19.542 1.00 96.06 87 GLY A N 1
ATOM 703 C CA . GLY A 1 87 ? 12.082 -6.628 -20.066 1.00 96.06 87 GLY A CA 1
ATOM 704 C C . GLY A 1 87 ? 11.481 -8.033 -20.133 1.00 96.06 87 GLY A C 1
ATOM 705 O O . GLY A 1 87 ? 11.579 -8.693 -21.164 1.00 96.06 87 GLY A O 1
ATOM 706 N N . ILE A 1 88 ? 10.798 -8.470 -19.070 1.00 96.62 88 ILE A N 1
ATOM 707 C CA . ILE A 1 88 ? 10.112 -9.772 -19.039 1.00 96.62 88 ILE A CA 1
ATOM 708 C C . ILE A 1 88 ? 9.062 -9.857 -20.150 1.00 96.62 88 ILE A C 1
ATOM 710 O O . ILE A 1 88 ? 9.049 -10.830 -20.898 1.00 96.62 88 ILE A O 1
ATOM 714 N N . VAL A 1 89 ? 8.206 -8.838 -20.285 1.00 97.06 89 VAL A N 1
ATOM 715 C CA . VAL A 1 89 ? 7.177 -8.794 -21.336 1.00 97.06 89 VAL A CA 1
ATOM 716 C C . VAL A 1 89 ? 7.812 -8.840 -22.723 1.00 97.06 89 VAL A C 1
ATOM 718 O O . VAL A 1 89 ? 7.351 -9.606 -23.565 1.00 97.06 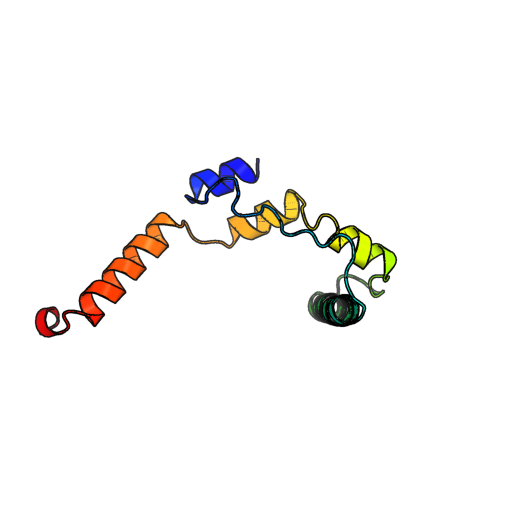89 VAL A O 1
ATOM 721 N N . TYR A 1 90 ? 8.882 -8.076 -22.949 1.00 95.56 90 TYR A N 1
ATOM 722 C CA . TYR A 1 90 ? 9.593 -8.062 -24.224 1.00 95.56 90 TYR A CA 1
ATOM 723 C C . TYR A 1 90 ? 10.079 -9.466 -24.609 1.00 95.56 90 TYR A C 1
ATOM 725 O O . TYR A 1 90 ? 9.719 -9.977 -25.665 1.00 95.56 90 TYR A O 1
ATOM 733 N N . TYR A 1 91 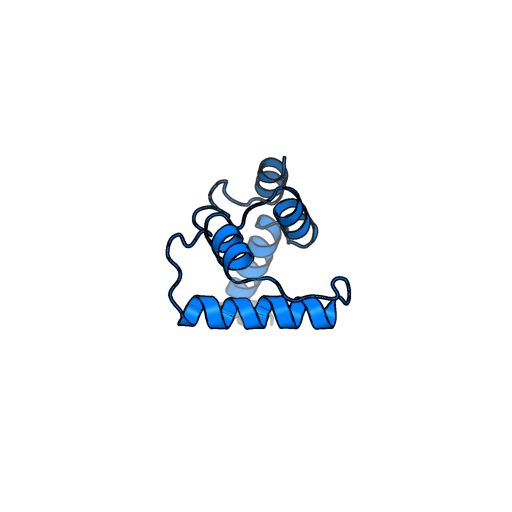? 10.822 -10.142 -23.733 1.00 94.12 91 TYR A N 1
ATOM 734 C CA . TYR A 1 91 ? 11.341 -11.478 -24.041 1.00 94.12 91 TYR A CA 1
ATOM 735 C C . TYR A 1 91 ? 10.258 -12.563 -24.081 1.00 94.12 91 TYR A C 1
ATOM 737 O O . TYR A 1 91 ? 10.408 -13.542 -24.807 1.00 94.12 91 TYR A O 1
ATOM 745 N N . ALA A 1 92 ? 9.148 -12.390 -23.359 1.00 94.50 92 ALA A N 1
ATOM 746 C CA . ALA A 1 92 ? 7.995 -13.281 -23.468 1.00 94.50 92 ALA A CA 1
ATOM 747 C C . ALA A 1 92 ? 7.283 -13.156 -24.827 1.00 94.50 92 ALA A C 1
ATOM 749 O O . ALA A 1 92 ? 6.743 -14.140 -25.328 1.00 94.50 92 ALA A O 1
ATOM 750 N N . GLN A 1 93 ? 7.274 -11.960 -25.425 1.00 95.06 93 GLN A N 1
ATOM 751 C CA . GLN A 1 93 ? 6.670 -11.705 -26.736 1.00 95.06 93 GLN A CA 1
ATOM 752 C C . GLN A 1 93 ? 7.606 -12.036 -27.905 1.00 95.06 93 GLN A C 1
ATOM 754 O O . GLN A 1 93 ? 7.123 -12.400 -28.976 1.00 95.06 93 GLN A O 1
ATOM 759 N N . PHE A 1 94 ? 8.923 -11.936 -27.705 1.00 93.19 94 PHE A N 1
ATOM 760 C CA . PHE A 1 94 ? 9.934 -12.175 -28.737 1.00 93.19 94 PHE A CA 1
ATOM 761 C C . PHE A 1 94 ? 10.995 -13.198 -28.274 1.00 93.19 94 PHE A C 1
ATOM 763 O O . PHE A 1 94 ? 12.153 -12.831 -28.049 1.00 93.19 94 PHE A O 1
ATOM 770 N N . PRO A 1 95 ? 10.634 -14.487 -28.121 1.00 84.94 95 PRO A N 1
ATOM 771 C CA . PRO A 1 95 ? 11.527 -15.505 -27.558 1.00 84.94 95 PRO A CA 1
ATOM 772 C C . PRO A 1 95 ? 12.746 -15.809 -28.441 1.00 84.94 95 PRO A C 1
ATOM 774 O O . PRO A 1 95 ? 13.778 -16.234 -27.928 1.00 84.94 95 PRO A O 1
ATOM 777 N N . ASP A 1 96 ? 12.662 -15.544 -29.746 1.00 87.50 96 ASP A N 1
ATOM 778 C CA . ASP A 1 96 ? 13.732 -15.835 -30.708 1.00 87.50 96 ASP A CA 1
ATOM 779 C C . ASP A 1 96 ? 15.000 -14.988 -30.493 1.00 87.50 96 ASP A C 1
ATOM 781 O O . ASP A 1 96 ? 16.056 -15.337 -31.002 1.00 87.50 96 ASP A O 1
ATOM 785 N N . PHE A 1 97 ? 14.934 -13.899 -29.715 1.00 72.75 97 PHE A N 1
ATOM 786 C CA . PHE A 1 97 ? 16.117 -13.112 -29.329 1.00 72.75 97 PHE A CA 1
ATOM 787 C C . PHE A 1 97 ? 16.940 -13.743 -28.193 1.00 72.75 97 PHE A C 1
ATOM 789 O O . PHE A 1 97 ? 17.971 -13.188 -27.813 1.00 72.75 97 PHE A O 1
ATOM 796 N N . LEU A 1 98 ? 16.477 -14.852 -27.607 1.00 64.69 98 LEU A N 1
ATOM 797 C CA . LEU A 1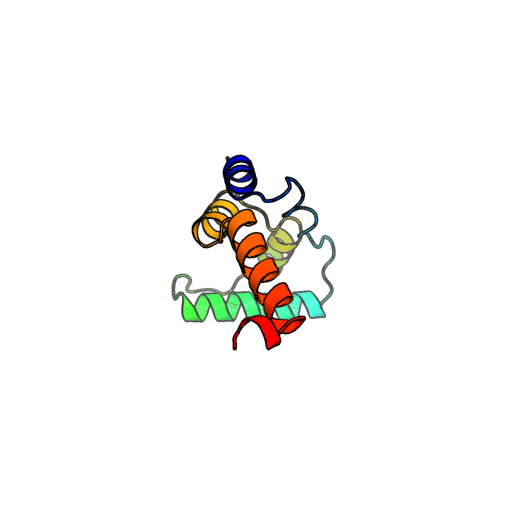 98 ? 17.190 -15.586 -26.555 1.00 64.69 98 LEU A CA 1
ATOM 798 C C . LEU A 1 98 ? 18.032 -16.758 -27.094 1.00 64.69 98 LEU A C 1
ATOM 800 O O . LEU A 1 98 ? 18.709 -17.416 -26.301 1.00 64.69 98 LEU A O 1
ATOM 804 N N . LEU A 1 99 ? 17.975 -17.023 -28.404 1.00 58.41 99 LEU A N 1
ATOM 805 C CA . LEU A 1 99 ? 18.724 -18.064 -29.121 1.00 58.41 99 LEU A CA 1
ATOM 806 C C . LEU A 1 99 ? 19.817 -17.441 -29.999 1.00 58.41 99 LEU A C 1
ATOM 808 O O . LEU A 1 99 ? 20.868 -18.105 -30.150 1.00 58.41 99 LEU A O 1
#

pLDDT: mean 94.03, std 5.95, range [58.41, 98.25]

Secondary structure (DSSP, 8-state):
-HHHHHHHTT--GGGGTT---SS--HHHHHHHHHHHHHHHHHH---SSPPPHHHHHHHHH----HHHHHHHHHHSPPHHHHHHHHHHHHHHHH-GGGG-